Protein AF-A0A645HQZ0-F1 (afdb_monomer)

InterPro domains:
  IPR000182 GNAT domain [PF13508] (1-47)
  IPR000182 GNAT domain [PS51186] (1-69)
  IPR016181 Acyl-CoA N-acyltransferase [SSF55729] (1-54)

pLDDT: mean 95.18, std 2.25, range [84.88, 98.0]

Sequence (69 aa):
MAVIPEYQGKGIGKIIVDTILKTIPQCNVILYAAPGKDAFYEKLGFRRMKTGMALFLNSERMQEKGFTD

Solvent-accessible surface area (backbone atoms only — not comparable to full-atom values): 4777 Å² total; per-residue (Å²): 140,89,68,63,76,96,54,54,94,70,55,51,72,56,54,55,51,53,53,51,50,69,75,44,75,91,57,90,86,84,83,86,65,60,70,94,43,51,74,63,44,44,77,73,72,50,76,90,66,94,82,74,82,85,89,59,98,59,48,69,68,37,34,78,62,55,75,46,131

Secondary structure (DSSP, 8-state):
----GGGTTSSHHHHHHHHHHHH-TTS-----PPTT-HHHHHTTT----TT-----TTHHHHHHTTS--

Structure (mmCIF, N/CA/C/O backbone):
data_AF-A0A645HQZ0-F1
#
_entry.id   AF-A0A645HQZ0-F1
#
loop_
_atom_site.group_PDB
_atom_site.id
_atom_site.type_symbol
_atom_site.label_atom_id
_atom_site.label_alt_id
_atom_site.label_comp_id
_atom_site.label_asym_id
_atom_site.label_entity_id
_atom_site.label_seq_id
_atom_site.pdbx_PDB_ins_code
_atom_site.Cartn_x
_atom_site.Cartn_y
_atom_site.Cartn_z
_atom_site.occupancy
_atom_site.B_iso_or_equiv
_atom_site.auth_seq_id
_atom_site.auth_comp_id
_atom_site.auth_asym_id
_atom_site.auth_atom_id
_atom_site.pdbx_PDB_model_num
ATOM 1 N N . MET A 1 1 ? -6.760 -2.954 -4.026 1.00 84.88 1 MET A N 1
ATOM 2 C CA . MET A 1 1 ? -8.131 -2.476 -3.729 1.00 84.88 1 MET A CA 1
ATOM 3 C C . MET A 1 1 ? -8.505 -1.389 -4.722 1.00 84.88 1 MET A C 1
ATOM 5 O O . MET A 1 1 ? -7.642 -0.586 -5.060 1.00 84.88 1 MET A O 1
ATOM 9 N N . ALA A 1 2 ? -9.761 -1.353 -5.164 1.00 91.94 2 ALA A N 1
ATOM 10 C CA . ALA A 1 2 ? -10.289 -0.310 -6.037 1.00 91.94 2 ALA A CA 1
ATOM 11 C C . ALA A 1 2 ? -11.638 0.183 -5.500 1.00 91.94 2 ALA A C 1
ATOM 13 O O . ALA A 1 2 ? -12.431 -0.604 -4.993 1.00 91.94 2 ALA A O 1
ATOM 14 N N . VAL A 1 3 ? -11.875 1.487 -5.615 1.00 93.38 3 VAL A N 1
ATOM 15 C CA . VAL A 1 3 ? -13.174 2.127 -5.389 1.00 93.38 3 VAL A CA 1
ATOM 16 C C . VAL A 1 3 ? -13.445 2.948 -6.641 1.00 93.38 3 VAL A C 1
ATOM 18 O O . VAL A 1 3 ? -12.566 3.702 -7.069 1.00 93.38 3 VAL A O 1
ATOM 21 N N . ILE A 1 4 ? -14.615 2.772 -7.252 1.00 95.12 4 ILE A N 1
ATOM 22 C CA . ILE A 1 4 ? -14.993 3.515 -8.461 1.00 95.12 4 ILE A CA 1
ATOM 23 C C . ILE A 1 4 ? -14.965 5.037 -8.202 1.00 95.12 4 ILE A C 1
ATOM 25 O O . ILE A 1 4 ? -15.225 5.452 -7.065 1.00 95.12 4 ILE A O 1
ATOM 29 N N . PRO A 1 5 ? -14.587 5.867 -9.194 1.00 95.00 5 PRO A N 1
ATOM 30 C CA . PRO A 1 5 ? -14.284 7.289 -8.992 1.00 95.00 5 PRO A CA 1
ATOM 31 C C . PRO A 1 5 ? -15.361 8.073 -8.232 1.00 95.00 5 PRO A C 1
ATOM 33 O O . PRO A 1 5 ? -15.040 8.846 -7.332 1.00 95.00 5 PRO A O 1
ATOM 36 N N . GLU A 1 6 ? -16.635 7.798 -8.506 1.00 97.62 6 GLU A N 1
ATOM 37 C CA . GLU A 1 6 ? -17.817 8.471 -7.945 1.00 97.62 6 GLU A CA 1
ATOM 38 C C . GLU A 1 6 ? -17.963 8.269 -6.421 1.00 97.62 6 GLU A C 1
ATOM 40 O O . GLU A 1 6 ? -18.716 8.971 -5.731 1.00 97.62 6 GLU A O 1
ATOM 45 N N . TYR A 1 7 ? -17.230 7.298 -5.874 1.00 96.38 7 TYR A N 1
ATOM 46 C CA . TYR A 1 7 ? -17.240 6.916 -4.465 1.00 96.38 7 TYR A CA 1
ATOM 47 C C . TYR A 1 7 ? -15.883 7.127 -3.774 1.00 96.38 7 TYR A C 1
ATOM 49 O O . TYR A 1 7 ? -15.742 6.864 -2.576 1.00 96.38 7 TYR A O 1
ATOM 57 N N . GLN A 1 8 ? -14.877 7.645 -4.483 1.00 93.75 8 GLN A N 1
ATOM 58 C CA . GLN A 1 8 ? -13.599 8.016 -3.877 1.00 93.75 8 GLN A CA 1
ATOM 59 C C . GLN A 1 8 ? -13.742 9.256 -2.979 1.00 93.75 8 GLN A C 1
ATOM 61 O O . GLN A 1 8 ? -14.706 10.010 -3.064 1.00 93.75 8 GLN A O 1
ATOM 66 N N . GLY A 1 9 ? -12.808 9.440 -2.040 1.00 93.06 9 GLY A N 1
ATOM 67 C CA . GLY A 1 9 ? -12.839 10.556 -1.080 1.00 93.06 9 GLY A CA 1
ATOM 68 C C . GLY A 1 9 ? -13.882 10.430 0.041 1.00 93.06 9 GLY A C 1
ATOM 69 O O . GLY A 1 9 ? -13.796 11.151 1.027 1.00 93.06 9 GLY A O 1
ATOM 70 N N . LYS A 1 10 ? -14.805 9.462 -0.037 1.00 96.44 10 LYS A N 1
ATOM 71 C CA . LYS A 1 10 ? -15.873 9.231 0.958 1.00 96.44 10 LYS A CA 1
ATOM 72 C C . LYS A 1 10 ? -15.478 8.288 2.106 1.00 96.44 10 LYS A C 1
ATOM 74 O O . LYS A 1 10 ? -16.334 7.761 2.803 1.00 96.44 10 LYS A O 1
ATOM 79 N N . GLY A 1 11 ? -14.188 7.988 2.267 1.00 95.56 11 GLY A N 1
ATOM 80 C CA . GLY A 1 11 ? -13.692 7.084 3.318 1.00 95.56 11 GLY A CA 1
ATOM 81 C C . GLY A 1 11 ? -13.947 5.585 3.091 1.00 95.56 11 GLY A C 1
ATOM 82 O O . GLY A 1 11 ? -13.474 4.774 3.881 1.00 95.56 11 GLY A O 1
ATOM 83 N N . ILE A 1 12 ? -14.604 5.186 1.998 1.00 96.94 12 ILE A N 1
ATOM 84 C CA . ILE A 1 12 ? -14.958 3.781 1.712 1.00 96.94 12 ILE A CA 1
ATOM 85 C C . ILE A 1 12 ? -13.732 2.861 1.694 1.00 96.94 12 ILE A C 1
ATOM 87 O O . ILE A 1 12 ? -13.749 1.803 2.314 1.00 96.94 12 ILE A O 1
ATOM 91 N N . GLY A 1 13 ? -12.637 3.281 1.053 1.00 95.81 13 GLY A N 1
ATOM 92 C CA . GLY A 1 13 ? -11.404 2.490 1.039 1.00 95.81 13 GLY A CA 1
ATOM 93 C C . GLY A 1 13 ? -10.847 2.230 2.442 1.00 95.81 13 GLY A C 1
ATOM 94 O O . GLY A 1 13 ? -10.382 1.130 2.719 1.00 95.81 13 GLY A O 1
ATOM 95 N N . LYS A 1 14 ? -10.941 3.212 3.350 1.00 96.81 14 LYS A N 1
ATOM 96 C CA . LYS A 1 14 ? -10.536 3.037 4.751 1.00 96.81 14 LYS A CA 1
ATOM 97 C C . LYS A 1 14 ? -11.436 2.020 5.449 1.00 96.81 14 LYS A C 1
ATOM 99 O O . LYS A 1 14 ? -10.918 1.122 6.092 1.00 96.81 14 LYS A O 1
ATOM 104 N N . ILE A 1 15 ? -12.755 2.130 5.276 1.00 97.38 15 ILE A N 1
ATOM 105 C CA . ILE A 1 15 ? -13.719 1.193 5.871 1.00 97.38 15 ILE A CA 1
ATOM 106 C C . ILE A 1 15 ? -13.416 -0.243 5.431 1.00 97.38 15 ILE A C 1
ATOM 108 O O . ILE A 1 15 ? -13.375 -1.136 6.268 1.00 97.38 15 ILE A O 1
ATOM 112 N N . ILE A 1 16 ? -13.157 -0.463 4.139 1.00 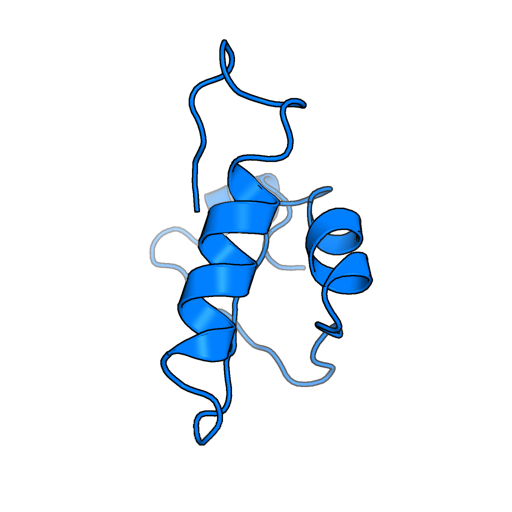96.62 16 ILE A N 1
ATOM 113 C CA . ILE A 1 16 ? -12.826 -1.794 3.613 1.00 96.62 16 ILE A CA 1
ATOM 114 C C . ILE A 1 16 ? -11.566 -2.348 4.291 1.00 96.62 16 ILE A C 1
ATOM 116 O O . ILE A 1 16 ? -11.593 -3.465 4.804 1.00 96.62 16 ILE A O 1
ATOM 120 N N . VAL A 1 17 ? -10.475 -1.575 4.315 1.00 96.81 17 VAL A N 1
ATOM 121 C CA . VAL A 1 17 ? -9.202 -2.029 4.899 1.00 96.81 17 VAL A CA 1
ATOM 122 C C . VAL A 1 17 ? -9.330 -2.252 6.407 1.00 96.81 17 VAL A C 1
ATOM 124 O O . VAL A 1 17 ? -8.919 -3.303 6.887 1.00 96.81 17 VAL A O 1
ATOM 127 N N . ASP A 1 18 ? -9.947 -1.325 7.143 1.00 96.94 18 ASP A N 1
ATOM 128 C CA . ASP A 1 18 ? -10.149 -1.448 8.592 1.00 96.94 18 ASP A CA 1
ATOM 129 C C . ASP A 1 18 ? -10.990 -2.684 8.937 1.00 96.94 18 ASP A C 1
ATOM 131 O O . ASP A 1 18 ? -10.684 -3.391 9.897 1.00 96.94 18 ASP A O 1
ATOM 135 N N . THR A 1 19 ? -12.037 -2.970 8.157 1.00 97.75 19 THR A N 1
ATOM 136 C CA . THR A 1 19 ? -12.853 -4.176 8.345 1.00 97.75 19 THR A CA 1
ATOM 137 C C . THR A 1 19 ? -12.024 -5.435 8.117 1.00 97.75 19 THR A C 1
ATOM 139 O O . THR A 1 19 ? -12.060 -6.326 8.960 1.00 97.75 19 THR A O 1
ATOM 142 N N . ILE A 1 20 ? -11.228 -5.497 7.042 1.00 96.62 20 ILE A N 1
ATOM 143 C CA . ILE A 1 20 ? -10.347 -6.647 6.786 1.00 96.62 20 ILE A CA 1
ATOM 144 C C . ILE A 1 20 ? -9.384 -6.835 7.962 1.00 96.62 20 ILE A C 1
ATOM 146 O O . ILE A 1 20 ? -9.366 -7.906 8.561 1.00 96.62 20 ILE A O 1
ATOM 150 N N . LEU A 1 21 ? -8.651 -5.795 8.365 1.00 96.56 21 LEU A N 1
ATOM 151 C CA . LEU A 1 21 ? -7.666 -5.888 9.449 1.00 96.56 21 LEU A CA 1
ATOM 152 C C . LEU A 1 21 ? -8.285 -6.340 10.779 1.00 96.56 21 LEU A C 1
ATOM 154 O O . LEU A 1 21 ? -7.685 -7.140 11.492 1.00 96.56 21 LEU A O 1
ATOM 158 N N . LYS A 1 22 ? -9.507 -5.895 11.090 1.00 97.12 22 LYS A N 1
ATOM 159 C CA . LYS A 1 22 ? -10.242 -6.341 12.285 1.00 97.12 22 LYS A CA 1
ATOM 160 C C . LYS A 1 22 ? -10.645 -7.815 12.238 1.00 97.12 22 LYS A C 1
ATOM 162 O O . LYS A 1 22 ? -10.785 -8.422 13.293 1.00 97.12 22 LYS A O 1
ATOM 167 N N . THR A 1 23 ? -10.854 -8.382 11.051 1.00 98.00 23 THR A N 1
ATOM 168 C CA . THR A 1 23 ? -11.248 -9.796 10.893 1.00 98.00 23 THR A CA 1
ATOM 169 C C . THR A 1 23 ? -10.076 -10.773 10.930 1.00 98.00 23 THR A C 1
ATOM 171 O O . THR A 1 23 ? -10.286 -11.955 11.187 1.00 98.00 23 THR A O 1
ATOM 174 N N . ILE A 1 24 ? -8.849 -10.295 10.704 1.00 96.94 24 ILE A N 1
ATOM 175 C CA . ILE A 1 24 ? -7.629 -11.118 10.684 1.00 96.94 24 ILE A CA 1
ATOM 176 C C . ILE A 1 24 ? -6.509 -10.534 11.568 1.00 96.94 24 ILE A C 1
ATOM 178 O O . ILE A 1 24 ? -5.382 -10.368 11.094 1.00 96.94 24 ILE A O 1
ATOM 182 N N . PRO A 1 25 ? -6.767 -10.224 12.855 1.00 96.00 25 PRO A N 1
ATOM 183 C CA . PRO A 1 25 ? -5.784 -9.569 13.727 1.00 96.00 25 PRO A CA 1
ATOM 184 C C . PRO A 1 25 ? -4.508 -10.397 13.963 1.00 96.00 25 PRO A C 1
ATOM 186 O O . PRO A 1 25 ? -3.479 -9.850 14.345 1.00 96.00 25 PRO A O 1
ATOM 189 N N . GLN A 1 26 ? -4.566 -11.709 13.738 1.00 97.06 26 GLN A N 1
ATOM 190 C CA . GLN A 1 26 ? -3.459 -12.653 13.898 1.00 97.06 26 GLN A CA 1
ATOM 191 C C . GLN A 1 26 ? -2.585 -12.813 12.643 1.00 97.06 26 GLN A C 1
ATOM 193 O O . GLN A 1 26 ? -1.641 -13.602 12.655 1.00 97.06 26 GLN A O 1
ATOM 198 N N . CYS A 1 27 ? -2.907 -12.128 11.543 1.00 97.12 27 CYS A N 1
ATOM 199 C CA . CYS A 1 27 ? -2.204 -12.279 10.274 1.00 97.12 27 CYS A CA 1
ATOM 200 C C . CYS A 1 27 ? -1.275 -11.098 9.991 1.00 97.12 27 CYS A C 1
ATOM 202 O O . CYS A 1 27 ? -1.624 -9.937 10.194 1.00 97.12 27 CYS A O 1
ATOM 204 N N . ASN A 1 28 ? -0.119 -11.397 9.399 1.00 96.44 28 ASN A N 1
ATOM 205 C CA . ASN A 1 28 ? 0.676 -10.378 8.727 1.00 96.44 28 ASN A CA 1
ATOM 206 C C . ASN A 1 28 ? 0.008 -10.023 7.395 1.00 96.44 28 ASN A C 1
ATOM 208 O O . ASN A 1 28 ? -0.372 -10.915 6.635 1.00 96.44 28 ASN A O 1
ATOM 212 N N . VAL A 1 29 ? -0.101 -8.730 7.091 1.00 96.75 29 VAL A N 1
ATOM 213 C CA . VAL A 1 29 ? -0.696 -8.243 5.840 1.00 96.75 29 V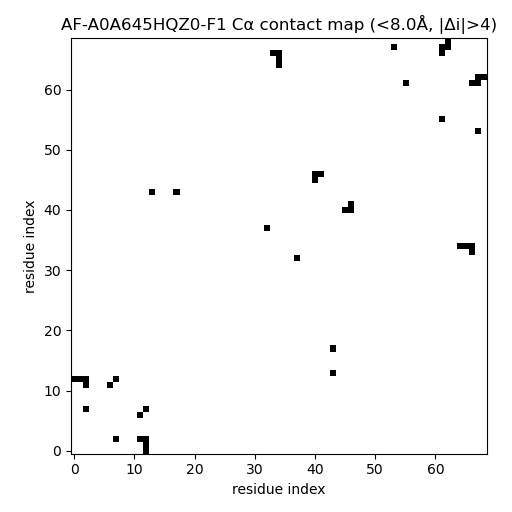AL A CA 1
ATOM 214 C C . VAL A 1 29 ? 0.358 -7.496 5.038 1.00 96.75 29 VAL A C 1
ATOM 216 O O . VAL A 1 29 ? 0.913 -6.499 5.493 1.00 96.75 29 VAL A O 1
ATOM 219 N N . ILE A 1 30 ? 0.615 -7.977 3.824 1.00 95.75 30 ILE A N 1
ATOM 220 C CA . ILE A 1 30 ? 1.522 -7.356 2.858 1.00 95.75 30 ILE A CA 1
ATOM 221 C C . ILE A 1 30 ? 0.695 -6.926 1.649 1.00 95.75 30 ILE A C 1
ATOM 223 O O . ILE A 1 30 ? -0.171 -7.665 1.181 1.00 95.75 30 ILE A O 1
ATOM 227 N N . LEU A 1 31 ? 0.962 -5.726 1.141 1.00 94.56 31 LEU A N 1
ATOM 228 C CA . LEU A 1 31 ? 0.357 -5.205 -0.079 1.00 94.56 31 LEU A CA 1
ATOM 229 C C . LEU A 1 31 ? 1.401 -4.457 -0.901 1.00 94.56 31 LEU A C 1
ATOM 231 O O . LEU A 1 31 ? 2.339 -3.886 -0.348 1.00 94.56 31 LEU A O 1
ATOM 235 N N . TYR A 1 32 ? 1.194 -4.411 -2.213 1.00 92.56 32 TYR A N 1
ATOM 236 C CA . TYR A 1 32 ? 1.855 -3.449 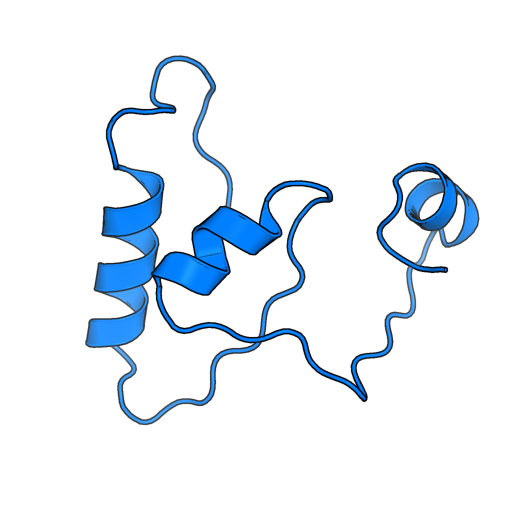-3.086 1.00 92.56 32 TYR A CA 1
ATOM 237 C C . TYR A 1 32 ? 0.829 -2.378 -3.470 1.00 92.56 32 TYR A C 1
ATOM 239 O O . TYR A 1 32 ? -0.289 -2.675 -3.903 1.00 92.56 32 TYR A O 1
ATOM 247 N N . ALA A 1 33 ? 1.174 -1.118 -3.225 1.00 93.44 33 ALA A N 1
ATOM 248 C CA . ALA A 1 33 ? 0.299 0.009 -3.507 1.00 93.44 33 ALA A CA 1
ATOM 249 C C . ALA A 1 33 ? 0.497 0.483 -4.949 1.00 93.44 33 ALA A C 1
ATOM 251 O O . ALA A 1 33 ? 1.590 0.388 -5.501 1.00 93.44 33 ALA A O 1
ATOM 252 N N . ALA A 1 34 ? -0.559 1.032 -5.551 1.00 92.50 34 ALA A N 1
ATOM 253 C CA . ALA A 1 34 ? -0.383 1.814 -6.767 1.00 92.50 34 ALA A CA 1
ATOM 254 C C . ALA A 1 34 ? 0.480 3.059 -6.466 1.00 92.50 34 ALA A C 1
ATOM 256 O O . ALA A 1 34 ? 0.348 3.620 -5.369 1.00 92.50 34 ALA A O 1
ATOM 257 N N . PRO A 1 35 ? 1.312 3.515 -7.417 1.00 91.31 35 PRO A N 1
ATOM 258 C CA . PRO A 1 35 ? 2.109 4.727 -7.261 1.00 91.31 35 PRO A CA 1
ATOM 259 C C . PRO A 1 35 ? 1.262 5.915 -6.786 1.00 91.31 35 PRO A C 1
ATOM 261 O O . PRO A 1 35 ? 0.138 6.130 -7.248 1.00 91.31 35 PRO A O 1
ATOM 264 N N . GLY A 1 36 ? 1.781 6.661 -5.809 1.00 91.81 36 GLY A N 1
ATOM 265 C CA . GLY A 1 36 ? 1.093 7.803 -5.195 1.00 91.81 36 GLY A CA 1
ATOM 266 C C . GLY A 1 36 ? -0.072 7.447 -4.258 1.00 91.81 36 GLY A C 1
ATOM 267 O O . GLY A 1 36 ? -0.810 8.337 -3.832 1.00 91.81 36 GLY A O 1
ATOM 268 N N . LYS A 1 37 ? -0.284 6.162 -3.934 1.00 92.69 37 LYS A N 1
ATOM 269 C CA . LYS A 1 37 ? -1.300 5.711 -2.960 1.00 92.69 37 LYS A CA 1
ATOM 270 C C . LYS A 1 37 ? -0.701 5.166 -1.663 1.00 92.69 37 LYS A C 1
ATOM 272 O O . LYS A 1 37 ? -1.452 4.744 -0.789 1.00 92.69 37 LYS A O 1
ATOM 277 N N . ASP A 1 38 ? 0.615 5.183 -1.509 1.00 91.31 38 ASP A N 1
ATOM 278 C CA . ASP A 1 38 ? 1.317 4.733 -0.305 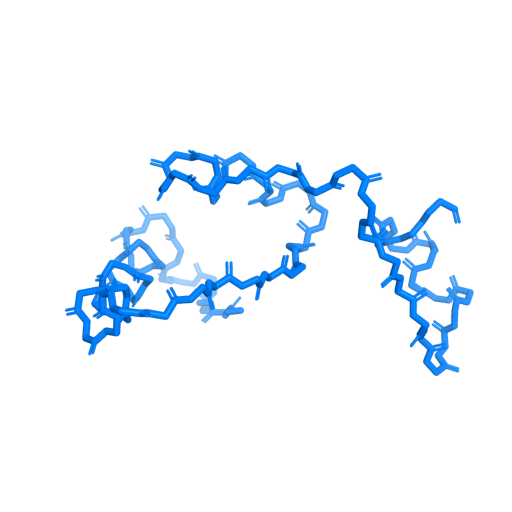1.00 91.31 38 ASP A CA 1
ATOM 279 C C . ASP A 1 38 ? 0.931 5.556 0.933 1.00 91.31 38 ASP A C 1
ATOM 281 O O . ASP A 1 38 ? 0.573 4.973 1.954 1.00 91.31 38 ASP A O 1
ATOM 285 N N . ALA A 1 39 ? 0.836 6.884 0.812 1.00 93.81 39 ALA A N 1
ATOM 286 C CA . ALA A 1 39 ? 0.415 7.769 1.905 1.00 93.81 39 ALA A CA 1
ATOM 287 C C . ALA A 1 39 ? -0.975 7.430 2.487 1.00 93.81 39 ALA A C 1
ATOM 289 O O . ALA A 1 39 ? -1.260 7.719 3.651 1.00 93.81 39 ALA A O 1
ATOM 290 N N . PHE A 1 40 ? -1.868 6.820 1.697 1.00 95.25 40 PHE A N 1
ATOM 291 C CA . PHE A 1 40 ? -3.155 6.333 2.201 1.00 95.25 40 PHE A CA 1
ATOM 292 C C . PHE A 1 40 ? -2.964 5.149 3.156 1.00 95.25 40 PHE A C 1
ATOM 294 O O . PHE A 1 40 ? -3.522 5.162 4.251 1.00 95.25 40 PHE A O 1
ATOM 301 N N . TYR A 1 41 ? -2.159 4.156 2.769 1.00 96.38 41 TYR A N 1
ATOM 302 C CA . TYR A 1 41 ? -1.906 2.971 3.592 1.00 96.38 41 TYR A CA 1
ATOM 303 C C . TYR A 1 41 ? -0.993 3.280 4.788 1.00 96.38 41 TYR A C 1
ATOM 305 O O . TYR A 1 41 ? -1.188 2.704 5.856 1.00 96.38 41 TYR A O 1
ATOM 313 N N . GLU A 1 42 ? -0.064 4.235 4.667 1.00 96.19 42 GLU A N 1
ATOM 314 C CA . GLU A 1 42 ? 0.758 4.708 5.793 1.00 96.19 42 GLU A CA 1
ATOM 315 C C . GLU A 1 42 ? -0.101 5.242 6.950 1.00 96.19 42 GLU A C 1
ATOM 317 O O . GLU A 1 42 ? 0.168 4.946 8.115 1.00 96.19 42 GLU A O 1
ATOM 322 N N . LYS A 1 43 ? -1.195 5.957 6.643 1.00 95.25 43 LYS A N 1
ATOM 323 C CA . LYS A 1 43 ? -2.169 6.428 7.648 1.00 95.25 43 LYS A CA 1
ATOM 324 C C . LYS A 1 43 ? -2.931 5.293 8.339 1.00 95.25 43 LYS A C 1
ATOM 326 O O . LYS A 1 43 ? -3.512 5.524 9.395 1.00 95.25 43 LYS A O 1
ATOM 331 N N . LEU A 1 44 ? -2.945 4.096 7.752 1.00 95.44 44 LEU A N 1
ATOM 332 C CA . LEU A 1 44 ? -3.569 2.891 8.308 1.00 95.44 44 LEU A CA 1
ATOM 333 C C . LEU A 1 44 ? -2.559 1.988 9.037 1.00 95.44 44 LEU A C 1
ATOM 335 O O . LEU A 1 44 ? -2.901 0.879 9.429 1.00 95.44 44 LEU A O 1
ATOM 339 N N . GLY A 1 45 ? -1.318 2.449 9.223 1.00 95.25 45 GLY A N 1
ATOM 340 C CA . GLY A 1 45 ? -0.282 1.728 9.964 1.00 95.25 45 GLY A CA 1
ATOM 341 C C . GLY A 1 45 ? 0.625 0.841 9.109 1.00 95.25 45 GLY A C 1
ATOM 342 O O . GLY A 1 45 ? 1.582 0.279 9.642 1.00 95.25 45 GLY A O 1
ATOM 343 N N . PHE A 1 46 ? 0.399 0.752 7.794 1.00 96.81 46 PHE A N 1
ATOM 344 C CA . PHE A 1 46 ? 1.326 0.063 6.894 1.00 96.81 46 PHE A CA 1
ATOM 345 C C . PHE A 1 46 ? 2.639 0.838 6.759 1.00 96.81 46 PHE A C 1
ATOM 347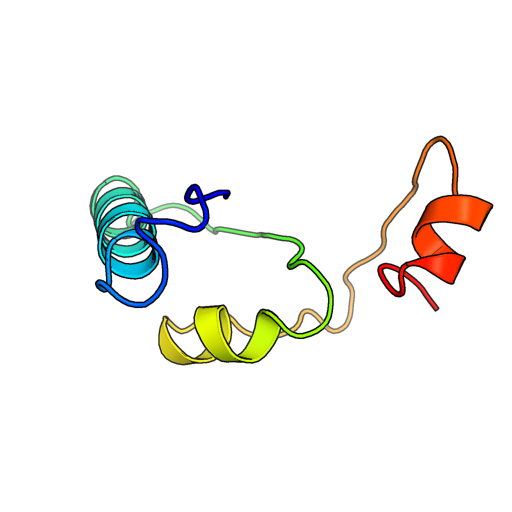 O O . PHE A 1 46 ? 2.687 2.061 6.888 1.00 96.81 46 PHE A O 1
ATOM 354 N N . ARG A 1 47 ? 3.725 0.121 6.464 1.00 95.75 47 ARG A N 1
ATOM 355 C CA . ARG A 1 47 ? 5.057 0.696 6.241 1.00 95.75 47 ARG A CA 1
ATOM 356 C C . ARG A 1 47 ? 5.669 0.119 4.971 1.00 95.75 47 ARG A C 1
ATOM 358 O O . ARG A 1 47 ? 5.415 -1.037 4.637 1.00 95.75 47 ARG A O 1
ATOM 365 N N . ARG A 1 48 ? 6.493 0.916 4.280 1.00 93.19 48 ARG A N 1
ATOM 366 C CA . ARG A 1 48 ? 7.268 0.441 3.125 1.00 93.19 48 ARG A CA 1
ATOM 367 C C . ARG A 1 48 ? 8.214 -0.681 3.558 1.00 93.19 48 ARG A C 1
ATOM 369 O O . ARG A 1 48 ? 8.937 -0.543 4.546 1.00 93.19 48 ARG A O 1
ATOM 376 N N . MET A 1 49 ? 8.215 -1.778 2.807 1.00 94.19 49 MET A N 1
ATOM 377 C CA . MET A 1 49 ? 9.153 -2.879 3.010 1.00 94.19 49 MET A CA 1
ATOM 378 C C . MET A 1 49 ? 10.492 -2.537 2.361 1.00 94.19 49 MET A C 1
ATOM 380 O O . MET A 1 49 ? 10.535 -2.209 1.182 1.00 94.19 49 MET A O 1
ATOM 384 N N . LYS A 1 50 ? 11.590 -2.656 3.114 1.00 93.81 50 LYS A N 1
ATOM 385 C CA . LYS A 1 50 ? 12.951 -2.449 2.581 1.00 93.81 50 LYS A CA 1
ATOM 386 C C . LYS A 1 5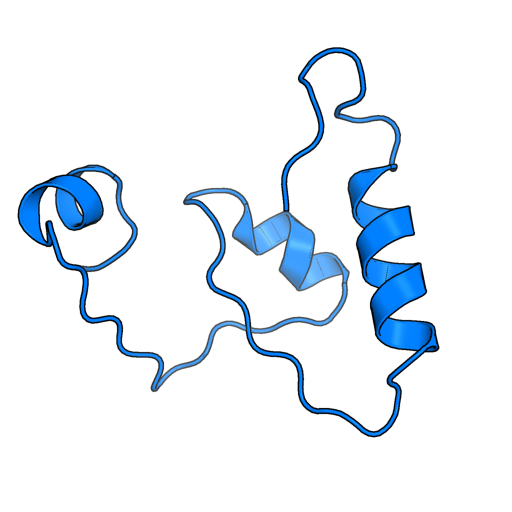0 ? 13.433 -3.598 1.691 1.00 93.81 50 LYS A C 1
ATOM 388 O O . LYS A 1 50 ? 14.373 -3.428 0.934 1.00 93.81 50 LYS A O 1
ATOM 393 N N . THR A 1 51 ? 12.815 -4.767 1.834 1.00 95.38 51 THR A N 1
ATOM 394 C CA . THR A 1 51 ? 13.206 -6.024 1.181 1.00 95.38 51 THR A CA 1
ATOM 395 C C . THR A 1 51 ? 12.113 -6.558 0.253 1.00 95.38 51 THR A C 1
ATOM 397 O O . THR A 1 51 ? 12.118 -7.735 -0.098 1.00 95.38 51 THR A O 1
ATOM 400 N N . GLY A 1 52 ? 11.128 -5.722 -0.097 1.00 93.94 52 GLY A N 1
ATOM 401 C CA . GLY A 1 52 ? 10.077 -6.098 -1.037 1.00 93.94 52 GLY A CA 1
ATOM 402 C C . GLY A 1 52 ? 10.638 -6.179 -2.454 1.00 93.94 52 GLY A C 1
ATOM 403 O O . GLY A 1 52 ? 11.261 -5.231 -2.914 1.00 93.94 52 GLY A O 1
ATOM 404 N N . MET A 1 53 ? 10.392 -7.294 -3.137 1.00 94.25 53 MET A N 1
ATOM 405 C CA . MET A 1 53 ? 10.793 -7.523 -4.526 1.00 94.25 53 MET A CA 1
ATOM 406 C C . MET A 1 53 ? 9.554 -7.933 -5.325 1.00 94.25 53 MET A C 1
ATOM 408 O O . MET A 1 53 ? 8.703 -8.658 -4.803 1.00 94.25 53 MET A O 1
ATOM 412 N N . ALA A 1 54 ? 9.445 -7.498 -6.579 1.00 95.19 54 ALA A N 1
ATOM 413 C CA . ALA A 1 54 ? 8.344 -7.869 -7.464 1.00 95.19 54 ALA A CA 1
ATOM 414 C C . ALA A 1 54 ? 8.879 -8.475 -8.766 1.00 95.19 54 ALA A C 1
ATOM 416 O O . ALA A 1 54 ? 9.848 -7.981 -9.334 1.00 95.19 54 ALA A O 1
ATOM 417 N N . LEU A 1 55 ? 8.223 -9.533 -9.246 1.00 96.38 55 LEU A N 1
ATOM 418 C CA . LEU A 1 55 ? 8.472 -10.129 -10.557 1.00 96.38 55 LEU A CA 1
ATOM 419 C C . LEU A 1 55 ? 7.165 -10.097 -11.351 1.00 96.38 55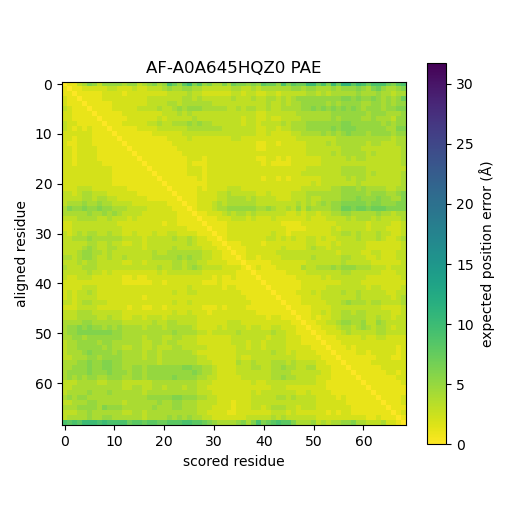 LEU A C 1
ATOM 421 O O . LEU A 1 55 ? 6.243 -10.867 -11.078 1.00 96.38 55 LEU A O 1
ATOM 425 N N . PHE A 1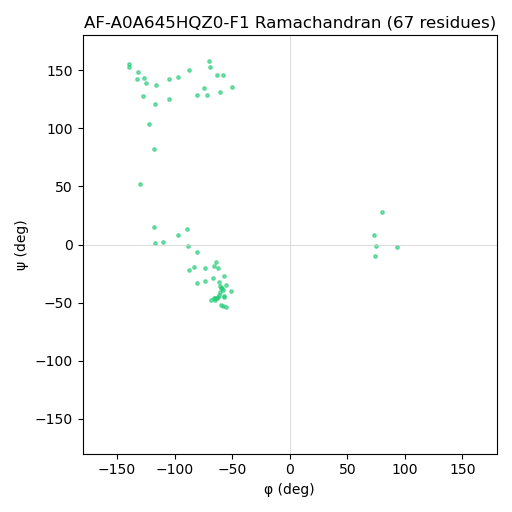 56 ? 7.069 -9.172 -12.305 1.00 95.88 56 PHE A N 1
ATOM 426 C CA . PHE A 1 56 ? 5.879 -8.995 -13.135 1.00 95.88 56 PHE A CA 1
ATOM 427 C C . PHE A 1 56 ? 6.018 -9.712 -14.477 1.00 95.88 56 PHE A C 1
ATOM 429 O O . PHE A 1 56 ? 7.084 -9.702 -15.082 1.00 95.88 56 PHE A O 1
ATOM 436 N N . LEU A 1 57 ? 4.907 -10.265 -14.980 1.00 97.44 57 LEU A N 1
ATOM 437 C CA . LEU A 1 57 ? 4.849 -10.883 -16.313 1.00 97.44 57 LEU A CA 1
ATOM 438 C C . LEU A 1 57 ? 5.171 -9.890 -17.439 1.00 97.44 57 LEU A C 1
ATOM 440 O O . LEU A 1 57 ? 5.779 -10.263 -18.433 1.00 97.44 57 LEU A O 1
ATOM 444 N N . ASN A 1 58 ? 4.756 -8.631 -17.280 1.00 97.38 58 ASN A N 1
ATOM 445 C CA . ASN A 1 58 ? 5.147 -7.529 -18.153 1.00 97.38 58 ASN A CA 1
ATOM 446 C C . ASN A 1 58 ? 5.917 -6.509 -17.308 1.00 97.38 58 ASN A C 1
ATOM 448 O O . ASN A 1 58 ? 5.328 -5.571 -16.771 1.00 97.38 58 ASN A O 1
ATOM 452 N N . SER A 1 59 ? 7.207 -6.772 -17.111 1.00 96.81 59 SER A N 1
ATOM 453 C CA . SER A 1 59 ? 8.094 -5.955 -16.280 1.00 96.81 59 SER A CA 1
ATOM 454 C C . SER A 1 59 ? 8.237 -4.530 -16.814 1.00 96.81 59 SER A C 1
ATOM 456 O O . SER A 1 59 ? 8.065 -3.596 -16.039 1.00 96.81 59 SER A O 1
ATOM 458 N N . GLU A 1 60 ? 8.441 -4.364 -18.124 1.00 97.44 60 GLU A N 1
ATOM 459 C CA . GLU A 1 60 ? 8.600 -3.062 -18.792 1.00 97.44 60 GLU A CA 1
ATOM 460 C C . GLU A 1 60 ? 7.413 -2.134 -18.500 1.00 97.44 60 GLU A C 1
ATOM 462 O O . GLU A 1 60 ? 7.571 -1.063 -17.916 1.00 97.44 60 GLU A O 1
ATOM 467 N N . ARG A 1 61 ? 6.186 -2.602 -18.753 1.00 97.25 61 ARG A N 1
ATOM 468 C CA . ARG A 1 61 ? 4.971 -1.815 -18.495 1.00 97.25 61 ARG A CA 1
ATOM 469 C C . ARG A 1 61 ? 4.792 -1.450 -17.021 1.00 97.25 61 ARG A C 1
ATOM 471 O O . ARG A 1 61 ? 4.150 -0.450 -16.696 1.00 97.25 61 ARG A O 1
ATOM 478 N N . MET A 1 62 ? 5.241 -2.305 -16.107 1.00 96.94 62 MET A N 1
ATOM 479 C CA . MET A 1 62 ? 5.081 -2.068 -14.671 1.00 96.94 62 MET A CA 1
ATOM 480 C C . MET A 1 62 ? 6.141 -1.103 -14.136 1.00 96.94 62 MET A C 1
ATOM 482 O O . MET A 1 62 ? 5.811 -0.287 -13.273 1.00 96.94 62 MET A O 1
ATOM 486 N N . GLN A 1 63 ? 7.347 -1.130 -14.705 1.00 96.44 63 GLN A N 1
ATOM 487 C CA . GLN A 1 63 ? 8.388 -0.134 -14.472 1.00 96.44 63 GLN A CA 1
ATOM 488 C C . GLN A 1 63 ? 7.957 1.245 -14.992 1.00 96.44 63 GLN A C 1
ATOM 490 O O . GLN A 1 63 ? 7.975 2.206 -14.232 1.00 96.44 63 GLN A O 1
ATOM 495 N N . GLU A 1 64 ? 7.429 1.342 -16.220 1.00 96.94 64 GLU A N 1
ATOM 496 C CA . GLU A 1 64 ? 6.872 2.594 -16.776 1.00 96.94 64 GLU A CA 1
ATOM 497 C C . GLU A 1 64 ? 5.775 3.198 -15.891 1.00 96.94 64 GLU A C 1
ATOM 499 O O . GLU A 1 64 ? 5.626 4.415 -15.772 1.00 96.94 64 GLU A O 1
ATOM 504 N N . LYS A 1 65 ? 4.984 2.333 -15.253 1.00 95.12 65 LYS A N 1
ATOM 505 C CA . LYS A 1 65 ? 3.939 2.741 -14.317 1.00 95.12 65 LYS A CA 1
ATOM 506 C C . LYS A 1 65 ? 4.465 3.075 -12.923 1.00 95.12 65 LYS A C 1
ATOM 508 O O . LYS A 1 65 ? 3.664 3.528 -12.117 1.00 95.12 65 LYS A O 1
ATOM 513 N N . GLY A 1 66 ? 5.743 2.855 -12.623 1.00 94.81 66 GLY A N 1
ATOM 514 C CA . GLY A 1 66 ? 6.370 3.167 -11.336 1.00 94.81 66 GLY A CA 1
ATOM 515 C C . GLY A 1 66 ? 6.108 2.146 -10.225 1.00 94.81 66 GLY A C 1
ATOM 516 O O . GLY A 1 66 ? 6.050 2.523 -9.057 1.00 94.81 66 GLY A O 1
ATOM 517 N N . PHE A 1 67 ? 5.879 0.872 -10.560 1.00 93.06 67 PHE A N 1
ATOM 518 C CA . PHE A 1 67 ? 5.709 -0.195 -9.559 1.00 93.06 67 PHE A CA 1
ATOM 519 C C . PHE A 1 67 ? 7.027 -0.851 -9.124 1.00 93.06 67 PHE A C 1
ATOM 521 O O . PHE A 1 67 ? 7.068 -1.458 -8.055 1.00 93.06 67 PHE A O 1
ATOM 528 N N . THR A 1 68 ? 8.071 -0.745 -9.942 1.00 93.75 68 THR A N 1
ATOM 529 C CA . THR A 1 68 ? 9.443 -1.207 -9.682 1.00 93.75 68 THR A CA 1
ATOM 530 C C . THR A 1 68 ? 10.425 -0.164 -10.201 1.00 93.75 68 THR A C 1
ATOM 532 O O . THR A 1 68 ? 10.060 0.592 -11.105 1.00 93.75 68 THR A O 1
ATOM 535 N N . ASP A 1 69 ? 11.630 -0.149 -9.627 1.00 89.06 69 ASP A N 1
ATOM 536 C CA . ASP A 1 69 ? 12.770 0.649 -10.104 1.00 89.06 69 ASP A CA 1
ATOM 537 C C . ASP A 1 69 ? 13.194 0.249 -11.525 1.00 89.06 69 ASP A C 1
ATOM 539 O O . ASP A 1 69 ? 12.981 -0.924 -11.917 1.00 89.06 69 ASP A O 1
#

Organism: NCBI:txid1076179

Mean predicted aligned error: 2.81 Å

Foldseek 3Di:
DDDPPVCPPVCVVVVVVVVVCVVCVPDDDDDQDQPPCVVVVVVVVDD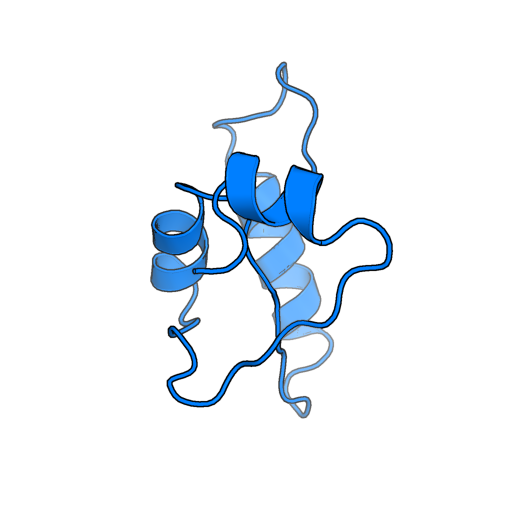DDPPDDDDDPCPVVCVVSVSDD

Radius of gyration: 13.79 Å; Cα contacts (8 Å, |Δi|>4): 23; chains: 1; bounding box: 31×23×33 Å